Protein AF-A0A967W1A1-F1 (afdb_monomer_lite)

Secondary structure (DSSP, 8-state):
--HHHHHHHHHHHHTT-----------SS--PPPPPS--SSPPPTTGGGGG--HHHHHHHHHHHHH-HHHHHHHHHHHHHHHHHHHHHHTTS--------

pLDDT: mean 87.39, std 10.21, range [56.28, 98.69]

Foldseek 3Di:
DPVVVVVVVVVVVVVVPDDDDDDPPPPPDDDDDDDDPDDPDDQDPPNVCVVVDPVSVVVVVCCVPDPPVVVVVVVVVVVVVVVVVVVVCVVDDDDDDDDD

Sequence (100 aa):
MDFNYLVSGILVLLLLGCTPHKETVESPVQESAPFSRSGTTEMPSRWWTSFDNEQLNTLVDTALSSNFDIQTAWQRLQASEAVVDRETGGLFPSLDASAE

Structure (mmCIF, N/CA/C/O backbone):
data_AF-A0A967W1A1-F1
#
_entry.id   AF-A0A967W1A1-F1
#
loop_
_atom_site.group_PDB
_atom_site.id
_atom_site.type_symbol
_atom_site.label_atom_id
_atom_site.label_alt_id
_atom_site.label_comp_id
_atom_site.label_asym_id
_atom_site.label_entity_id
_atom_site.label_seq_id
_atom_site.pdbx_PDB_ins_code
_atom_site.Cartn_x
_atom_site.Cartn_y
_atom_site.Cartn_z
_atom_site.occupancy
_atom_site.B_iso_or_equiv
_atom_site.auth_seq_id
_atom_site.auth_comp_id
_atom_site.auth_asym_id
_atom_site.auth_atom_id
_atom_site.pdbx_PDB_model_num
ATOM 1 N N . MET A 1 1 ? 49.803 -13.636 56.919 1.00 56.28 1 MET A N 1
ATOM 2 C CA . MET A 1 1 ? 49.150 -12.308 56.836 1.00 56.28 1 MET A CA 1
ATOM 3 C C . MET A 1 1 ? 47.729 -12.491 56.292 1.00 56.28 1 MET A C 1
ATOM 5 O O . MET A 1 1 ? 47.290 -11.700 55.479 1.00 56.28 1 MET A O 1
ATOM 9 N N . ASP A 1 2 ? 46.984 -13.510 56.746 1.00 67.00 2 ASP A N 1
ATOM 10 C CA . ASP A 1 2 ? 45.977 -14.162 55.877 1.00 67.00 2 ASP A CA 1
ATOM 11 C C . ASP A 1 2 ? 44.529 -14.021 56.378 1.00 67.00 2 ASP A C 1
ATOM 13 O O . ASP A 1 2 ? 43.583 -14.146 55.605 1.00 67.00 2 ASP A O 1
ATOM 17 N N . PHE A 1 3 ? 44.342 -13.676 57.658 1.00 73.56 3 PHE A N 1
ATOM 18 C CA . PHE A 1 3 ? 43.013 -13.480 58.250 1.00 73.56 3 PHE A CA 1
ATOM 19 C C . PHE A 1 3 ? 42.330 -12.208 57.726 1.00 73.56 3 PHE A C 1
ATOM 21 O O . PHE A 1 3 ? 41.139 -12.211 57.432 1.00 73.56 3 PHE A O 1
ATOM 28 N N . ASN A 1 4 ? 43.098 -11.131 57.531 1.00 69.94 4 ASN A N 1
ATOM 29 C CA . ASN A 1 4 ? 42.553 -9.852 57.073 1.00 69.94 4 ASN A CA 1
ATOM 30 C C . ASN A 1 4 ? 42.115 -9.896 55.596 1.00 69.94 4 ASN A C 1
ATOM 32 O O . ASN A 1 4 ? 41.106 -9.290 55.238 1.00 69.94 4 ASN A O 1
ATOM 36 N N . TYR A 1 5 ? 42.822 -10.656 54.749 1.00 75.94 5 TYR A N 1
ATOM 37 C CA . TYR A 1 5 ? 42.423 -10.869 53.351 1.00 75.94 5 TYR A CA 1
ATOM 38 C C . TYR A 1 5 ? 41.201 -11.786 53.234 1.00 75.94 5 TYR A C 1
ATOM 40 O O . TYR A 1 5 ? 40.341 -11.532 52.393 1.00 75.94 5 TYR A O 1
ATOM 48 N N . LEU A 1 6 ? 41.072 -12.791 54.110 1.00 77.44 6 LEU A N 1
ATOM 49 C CA . LEU A 1 6 ? 39.870 -13.628 54.191 1.00 77.44 6 LEU A CA 1
ATOM 50 C C . LEU A 1 6 ? 38.629 -12.813 54.576 1.00 77.44 6 LEU A C 1
ATOM 52 O O . LEU A 1 6 ? 37.598 -12.922 53.916 1.00 77.44 6 LEU A O 1
ATOM 56 N N . VAL A 1 7 ? 38.738 -11.949 55.590 1.00 81.56 7 VAL A N 1
ATOM 57 C CA . VAL A 1 7 ? 37.636 -11.066 56.010 1.00 81.56 7 VAL A CA 1
ATOM 58 C C . VAL A 1 7 ? 37.262 -10.086 54.895 1.00 81.56 7 VAL A C 1
ATOM 60 O O . VAL A 1 7 ? 36.079 -9.898 54.609 1.00 81.56 7 VAL A O 1
ATOM 63 N N . SER A 1 8 ? 38.255 -9.513 54.209 1.00 80.44 8 SER A N 1
ATOM 64 C CA . SER A 1 8 ? 38.004 -8.607 53.085 1.00 80.44 8 SER A CA 1
ATOM 65 C C . SER A 1 8 ? 37.346 -9.311 51.892 1.00 80.44 8 SER A C 1
ATOM 67 O O . SER A 1 8 ? 36.490 -8.713 51.245 1.00 80.44 8 SER A O 1
ATOM 69 N N . GLY A 1 9 ? 37.701 -10.569 51.605 1.00 83.69 9 GLY A N 1
ATOM 70 C CA . GLY A 1 9 ? 37.090 -11.356 50.528 1.00 83.69 9 GLY A CA 1
ATOM 71 C C . GLY A 1 9 ? 35.622 -11.703 50.793 1.00 83.69 9 GLY A C 1
ATOM 72 O O . GLY A 1 9 ? 34.790 -11.594 49.894 1.00 83.69 9 GLY A O 1
ATOM 73 N N . ILE A 1 10 ? 35.282 -12.047 52.039 1.00 83.56 10 ILE A N 1
ATOM 74 C CA . ILE A 1 10 ? 33.899 -12.349 52.447 1.00 83.56 10 ILE A CA 1
ATOM 75 C C . ILE A 1 10 ? 33.012 -11.102 52.335 1.00 83.56 10 ILE A C 1
ATOM 77 O O . ILE A 1 10 ? 31.888 -11.186 51.842 1.00 83.56 10 ILE A O 1
ATOM 81 N N . LEU A 1 11 ? 33.527 -9.934 52.732 1.00 82.38 11 LEU A N 1
ATOM 82 C CA . LEU A 1 11 ? 32.788 -8.674 52.648 1.00 82.38 11 LEU A CA 1
ATOM 83 C C . LEU A 1 11 ? 32.447 -8.295 51.197 1.00 82.38 11 LEU A C 1
ATOM 85 O O . LEU A 1 11 ? 31.337 -7.845 50.926 1.00 82.38 11 LEU A O 1
ATOM 89 N N . VAL A 1 12 ? 33.370 -8.520 50.256 1.00 83.44 12 VAL A N 1
ATOM 90 C CA . VAL A 1 12 ? 33.135 -8.261 48.824 1.00 83.44 12 VAL A CA 1
ATOM 91 C C . VAL A 1 12 ? 32.082 -9.213 48.248 1.00 83.44 12 VAL A C 1
ATOM 93 O O . VAL A 1 12 ? 31.236 -8.776 47.470 1.00 83.44 12 VAL A O 1
ATOM 96 N N . LEU A 1 13 ? 32.072 -10.486 48.664 1.00 80.50 13 LEU A N 1
ATOM 97 C CA . LEU A 1 13 ? 31.064 -11.456 48.219 1.00 80.50 13 LEU A CA 1
ATOM 98 C C . LEU A 1 13 ? 29.643 -11.071 48.652 1.00 80.50 13 LEU A C 1
ATOM 100 O O . LEU A 1 13 ? 28.696 -11.245 47.889 1.00 80.50 13 LEU A O 1
ATOM 104 N N . LEU A 1 14 ? 29.496 -10.533 49.865 1.00 79.50 14 LEU A N 1
ATOM 105 C CA . LEU A 1 14 ? 28.195 -10.148 50.417 1.00 79.50 14 LEU A CA 1
ATOM 106 C C . LEU A 1 14 ? 27.584 -8.928 49.711 1.00 79.50 14 LEU A C 1
ATOM 108 O O . LEU A 1 14 ? 26.363 -8.794 49.671 1.00 79.50 14 LEU A O 1
ATOM 112 N N . LEU A 1 15 ? 28.407 -8.060 49.120 1.00 79.06 15 LEU A N 1
ATOM 113 C CA . LEU A 1 15 ? 27.949 -6.830 48.465 1.00 79.06 15 LEU A CA 1
ATOM 114 C C . LEU A 1 15 ? 27.482 -7.031 47.010 1.00 79.06 15 LEU A C 1
ATOM 116 O O . LEU A 1 15 ? 26.918 -6.110 46.426 1.00 79.06 15 LEU A O 1
ATOM 120 N N . LEU A 1 16 ? 27.656 -8.223 46.425 1.00 77.38 16 LEU A N 1
ATOM 121 C CA . LEU A 1 16 ? 27.234 -8.542 45.048 1.00 77.38 16 LEU A CA 1
ATOM 122 C C . LEU A 1 16 ? 25.812 -9.140 44.952 1.00 77.38 16 LEU A C 1
ATOM 124 O O . LEU A 1 16 ? 25.376 -9.534 43.874 1.00 77.38 16 LEU A O 1
ATOM 128 N N . GLY A 1 17 ? 25.077 -9.212 46.067 1.00 70.75 17 GLY A N 1
ATOM 129 C CA . GLY A 1 17 ? 23.820 -9.961 46.189 1.00 70.75 17 GLY A CA 1
ATOM 130 C C . GLY A 1 17 ? 22.511 -9.192 45.961 1.00 70.75 17 GLY A C 1
ATOM 131 O O . GLY A 1 17 ? 21.471 -9.658 46.420 1.00 70.75 17 GLY A O 1
ATOM 132 N N . CYS A 1 18 ? 22.503 -8.032 45.298 1.00 76.00 18 CYS A N 1
ATOM 133 C CA . CYS A 1 18 ? 21.245 -7.320 45.032 1.00 76.00 18 CYS A CA 1
ATOM 134 C C . CYS A 1 18 ? 20.523 -7.904 43.807 1.00 76.00 18 CYS A C 1
ATOM 136 O O . CYS A 1 18 ? 20.823 -7.540 42.672 1.00 76.00 18 CYS A O 1
ATOM 138 N N . THR A 1 19 ? 19.537 -8.781 44.033 1.00 80.62 19 THR A N 1
ATOM 139 C CA . THR A 1 19 ? 18.543 -9.157 43.015 1.00 80.62 19 THR A CA 1
ATOM 140 C C . THR A 1 19 ? 17.181 -8.561 43.387 1.00 80.62 19 THR A C 1
ATOM 142 O O . THR A 1 19 ? 16.775 -8.664 44.547 1.00 80.62 19 THR A O 1
ATOM 145 N N . PRO A 1 20 ? 16.464 -7.907 42.459 1.00 77.00 20 PRO A N 1
ATOM 146 C CA . PRO A 1 20 ? 15.136 -7.386 42.746 1.00 77.00 20 PRO A CA 1
ATOM 147 C C . PRO A 1 20 ? 14.164 -8.543 43.001 1.00 77.00 20 PRO A C 1
ATOM 149 O O . PRO A 1 20 ? 14.034 -9.456 42.183 1.00 77.00 20 PRO A O 1
ATOM 152 N N . HIS A 1 21 ? 13.468 -8.492 44.137 1.00 75.19 21 HIS A N 1
ATOM 153 C CA . HIS A 1 21 ? 12.388 -9.418 44.456 1.00 75.19 21 HIS A CA 1
ATOM 154 C C . HIS A 1 21 ? 11.214 -9.136 43.512 1.00 75.19 21 HIS A C 1
ATOM 156 O O . HIS A 1 21 ? 10.528 -8.124 43.643 1.00 75.19 21 HIS A O 1
ATOM 162 N N . LYS A 1 22 ? 11.025 -9.994 42.507 1.00 71.19 22 LYS A N 1
ATOM 163 C CA . LYS A 1 22 ? 9.840 -9.939 41.654 1.00 71.19 22 LYS A CA 1
ATOM 164 C C . LYS A 1 22 ? 8.699 -10.608 42.406 1.00 71.19 22 LYS A C 1
ATOM 166 O O . LYS A 1 22 ? 8.653 -11.833 42.463 1.00 71.19 22 LYS A O 1
ATOM 171 N N . GLU A 1 23 ? 7.796 -9.812 42.969 1.00 74.62 23 GLU A N 1
ATOM 172 C CA . GLU A 1 23 ? 6.499 -10.347 43.366 1.00 74.62 23 GLU A CA 1
ATOM 173 C C . GLU A 1 23 ? 5.775 -10.822 42.107 1.00 74.62 23 GLU A C 1
ATOM 175 O O . GLU A 1 23 ? 5.451 -10.044 41.206 1.00 74.62 23 GLU A O 1
ATOM 180 N N . THR A 1 24 ? 5.578 -12.132 42.016 1.00 63.88 24 THR A N 1
ATOM 181 C CA . THR A 1 24 ? 4.700 -12.743 41.026 1.00 63.88 24 THR A CA 1
ATOM 182 C C . THR A 1 24 ? 3.273 -12.375 41.401 1.00 63.88 24 THR A C 1
ATOM 184 O O . THR A 1 24 ? 2.635 -13.053 42.201 1.00 63.88 24 THR A O 1
ATOM 187 N N . VAL A 1 25 ? 2.788 -11.262 40.851 1.00 75.00 25 VAL A N 1
ATOM 188 C CA . VAL A 1 25 ? 1.361 -10.946 40.855 1.00 75.00 25 VAL A CA 1
ATOM 189 C C . VAL A 1 25 ? 0.682 -12.043 40.048 1.00 75.00 25 VAL A C 1
ATOM 191 O O . VAL A 1 25 ? 0.897 -12.161 38.841 1.00 75.00 25 VAL A O 1
ATOM 194 N N . GLU A 1 26 ? -0.082 -12.884 40.734 1.00 71.62 26 GLU A N 1
ATOM 195 C CA . GLU A 1 26 ? -0.885 -13.922 40.106 1.00 71.62 26 GLU A CA 1
ATOM 196 C C . GLU A 1 26 ? -1.913 -13.219 39.212 1.00 71.62 26 GLU A C 1
ATOM 198 O O . GLU A 1 26 ? -2.807 -12.516 39.689 1.00 71.62 26 GLU A O 1
ATOM 203 N N . SER A 1 27 ? -1.699 -13.298 37.895 1.00 70.38 27 SER A N 1
ATOM 204 C CA . SER A 1 27 ? -2.578 -12.659 36.922 1.00 70.38 27 SER A CA 1
ATOM 205 C C . SER A 1 27 ? -3.981 -13.243 37.098 1.00 70.38 27 SER A C 1
ATOM 207 O O . SER A 1 27 ? -4.145 -14.457 36.973 1.00 70.38 27 SER A O 1
ATOM 209 N N . PRO A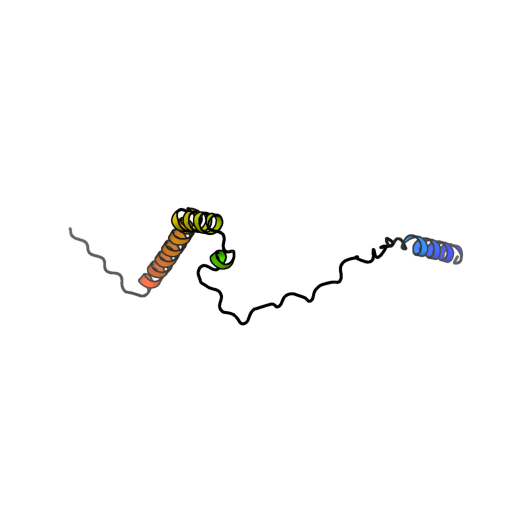 1 28 ? -5.013 -12.418 37.345 1.00 75.81 28 PRO A N 1
ATOM 210 C CA . PRO A 1 28 ? -6.382 -12.907 37.501 1.00 75.81 28 PRO A CA 1
ATOM 211 C C . PRO A 1 28 ? -6.958 -13.467 36.190 1.00 75.81 28 PRO A C 1
ATOM 213 O O . PRO A 1 28 ? -8.071 -13.990 36.173 1.00 75.81 28 PRO A O 1
ATOM 216 N N . VAL A 1 29 ? -6.225 -13.338 35.080 1.00 75.38 29 VAL A N 1
ATOM 217 C CA . VAL A 1 29 ? -6.627 -13.801 33.756 1.00 75.38 29 VAL A CA 1
ATOM 218 C C . VAL A 1 29 ? -5.932 -15.127 33.462 1.00 75.38 29 VAL A C 1
ATOM 220 O O . VAL A 1 29 ? -4.706 -15.176 33.362 1.00 75.38 29 VAL A O 1
ATOM 223 N N . GLN A 1 30 ? -6.725 -16.189 33.294 1.00 74.56 30 GLN A N 1
ATOM 224 C CA . GLN A 1 30 ? -6.255 -17.446 32.712 1.00 74.56 30 GLN A CA 1
ATOM 225 C C . GLN A 1 30 ? -5.702 -17.165 31.314 1.00 74.56 30 GLN A C 1
ATOM 227 O O . GLN A 1 30 ? -6.418 -16.637 30.461 1.00 74.56 30 GLN A O 1
ATOM 232 N N . GLU A 1 31 ? -4.434 -17.506 31.084 1.00 73.94 31 GLU A N 1
ATOM 233 C CA . GLU A 1 31 ? -3.829 -17.398 29.760 1.00 73.94 31 GLU A CA 1
ATOM 234 C C . GLU A 1 31 ? -4.635 -18.242 28.767 1.00 73.94 31 GLU A C 1
ATOM 236 O O . GLU A 1 31 ? -4.746 -19.463 28.892 1.00 73.94 31 GLU A O 1
ATOM 241 N N . SER A 1 32 ? -5.246 -17.574 27.789 1.00 75.12 32 SER A N 1
ATOM 242 C CA . SER A 1 32 ? -5.902 -18.249 26.677 1.00 75.12 32 SER A CA 1
ATOM 243 C C . SER A 1 32 ? -4.883 -19.063 25.884 1.00 75.12 32 SER A C 1
ATOM 245 O O . SER A 1 32 ? -3.713 -18.685 25.793 1.00 75.12 32 SER A O 1
ATOM 247 N N . ALA A 1 33 ? -5.343 -20.146 25.253 1.00 81.38 33 ALA A N 1
ATOM 248 C CA . ALA A 1 33 ? -4.521 -20.912 24.325 1.00 81.38 33 ALA A CA 1
ATOM 249 C C . ALA A 1 33 ? -3.815 -19.983 23.311 1.00 81.38 33 ALA A C 1
ATOM 251 O O . ALA A 1 33 ? -4.420 -19.007 22.849 1.00 81.38 33 ALA A O 1
ATOM 252 N N . PRO A 1 34 ? -2.550 -20.268 22.957 1.00 82.62 34 PRO A N 1
ATOM 253 C CA . PRO A 1 34 ? -1.816 -19.461 21.997 1.00 82.62 34 PRO A CA 1
ATOM 254 C C . PRO A 1 34 ? -2.524 -19.475 20.641 1.00 82.62 34 PRO A C 1
ATOM 256 O O . PRO A 1 34 ? -3.044 -20.504 20.202 1.00 82.62 34 PRO A O 1
ATOM 259 N N . PHE A 1 35 ? -2.510 -18.333 19.955 1.00 85.06 35 PHE A N 1
ATOM 260 C CA . PHE A 1 35 ? -3.005 -18.253 18.585 1.00 85.06 35 PHE A CA 1
ATOM 261 C C . PHE A 1 35 ? -2.211 -19.193 17.666 1.00 85.06 35 PHE A C 1
ATOM 263 O O . PHE A 1 35 ? -0.990 -19.331 17.793 1.00 85.06 35 PHE A O 1
ATOM 270 N N . SER A 1 36 ? -2.896 -19.834 16.717 1.00 86.38 36 SER A N 1
ATOM 271 C CA . SER A 1 36 ? -2.235 -20.633 15.687 1.00 86.38 36 SER A CA 1
ATOM 272 C C . SER A 1 36 ? -1.470 -19.731 14.711 1.00 86.38 36 SER A C 1
ATOM 274 O O . SER A 1 36 ? -1.874 -18.606 14.427 1.00 86.38 36 SER A O 1
ATOM 276 N N . ARG A 1 37 ? -0.357 -20.233 14.155 1.00 85.25 37 ARG A N 1
ATOM 277 C CA . ARG A 1 37 ? 0.439 -19.493 13.153 1.00 85.25 37 ARG A CA 1
ATOM 278 C C . ARG A 1 37 ? -0.324 -19.273 11.839 1.00 85.25 37 ARG A C 1
ATOM 280 O O . ARG A 1 37 ? -0.037 -18.317 11.125 1.00 85.25 37 ARG A O 1
ATOM 287 N N . SER A 1 38 ? -1.263 -20.155 11.509 1.00 85.44 38 SER A N 1
ATOM 288 C CA . SER A 1 38 ? -2.078 -20.080 10.296 1.00 85.44 38 SER A CA 1
ATOM 289 C C . SER A 1 38 ? -3.473 -20.665 10.529 1.00 85.44 38 SER A C 1
ATOM 291 O O . SER A 1 38 ? -3.678 -21.456 11.456 1.00 85.44 38 SER A O 1
ATOM 293 N N . GLY A 1 39 ? -4.422 -20.270 9.679 1.00 84.25 39 GLY A N 1
ATOM 294 C CA . GLY A 1 39 ? -5.755 -20.867 9.581 1.00 84.25 39 GLY A CA 1
ATOM 295 C C . GLY A 1 39 ? -5.862 -21.823 8.391 1.00 84.25 39 GLY A C 1
ATOM 296 O O . GLY A 1 39 ? -5.031 -21.793 7.487 1.00 84.25 39 GLY A O 1
ATOM 297 N N . THR A 1 40 ? -6.884 -22.676 8.397 1.00 86.38 40 THR A N 1
ATOM 298 C CA . THR A 1 40 ? -7.222 -23.582 7.280 1.00 86.38 40 THR A CA 1
ATOM 299 C C . THR A 1 40 ? -8.213 -22.969 6.291 1.00 86.38 40 THR A C 1
ATOM 301 O O . THR A 1 40 ? -8.472 -23.550 5.244 1.00 86.38 40 THR A O 1
ATOM 304 N N . THR A 1 41 ? -8.808 -21.830 6.644 1.00 84.06 41 THR A N 1
ATOM 305 C CA . THR A 1 41 ? -9.821 -21.144 5.839 1.00 84.06 41 THR A CA 1
ATOM 306 C C . THR A 1 41 ? -9.153 -20.186 4.863 1.00 84.06 41 THR A C 1
ATOM 308 O O . THR A 1 41 ? -8.268 -19.424 5.255 1.00 84.06 41 THR A O 1
ATOM 311 N N . GLU A 1 42 ? -9.603 -20.190 3.609 1.00 85.38 42 GLU A N 1
ATOM 312 C CA . GLU A 1 42 ? -9.167 -19.193 2.637 1.00 85.38 42 GLU A CA 1
ATOM 313 C C . GLU A 1 42 ? -9.696 -17.807 3.008 1.00 85.38 42 GLU A C 1
ATOM 315 O O . GLU A 1 42 ? -10.890 -17.609 3.244 1.00 85.38 42 GLU A O 1
ATOM 320 N N . MET A 1 43 ? -8.781 -16.841 3.069 1.00 84.62 43 MET A N 1
ATOM 321 C CA . MET A 1 43 ? -9.122 -15.457 3.357 1.00 84.62 43 MET A CA 1
ATOM 322 C C . MET A 1 43 ? -9.665 -14.799 2.081 1.00 84.62 43 MET A C 1
ATOM 324 O O . MET A 1 43 ? -8.998 -14.866 1.044 1.00 84.62 43 MET A O 1
ATOM 328 N N . PRO A 1 44 ? -10.826 -14.125 2.125 1.00 89.00 44 PRO A N 1
ATOM 329 C CA . PRO A 1 44 ? -11.304 -13.383 0.970 1.00 89.00 44 PRO A CA 1
ATOM 330 C C . PRO A 1 44 ? -10.327 -12.256 0.614 1.00 89.00 44 PRO A C 1
ATOM 332 O O . PRO A 1 44 ? -9.685 -11.670 1.485 1.00 89.00 44 PRO A O 1
ATOM 335 N N . SER A 1 45 ? -10.243 -11.917 -0.676 1.00 92.06 45 SER A N 1
ATOM 336 C CA . SER A 1 45 ? -9.363 -10.846 -1.171 1.00 92.06 45 SER A CA 1
ATOM 337 C C . SER A 1 45 ? -9.620 -9.512 -0.464 1.00 92.06 45 SER A C 1
ATOM 339 O O . SER A 1 45 ? -8.687 -8.808 -0.083 1.00 92.06 45 SER A O 1
ATOM 341 N N . ARG A 1 46 ? -10.897 -9.200 -0.222 1.00 94.75 46 ARG A N 1
ATOM 342 C CA . ARG A 1 46 ? -11.353 -8.069 0.590 1.00 94.75 46 ARG A CA 1
ATOM 343 C C . ARG A 1 46 ? -11.618 -8.500 2.028 1.00 94.75 46 ARG A C 1
ATOM 345 O O . ARG A 1 46 ? -12.729 -8.369 2.523 1.00 94.75 46 ARG A O 1
ATOM 352 N N . TRP A 1 47 ? -10.605 -9.036 2.698 1.00 94.06 47 TRP A N 1
ATOM 353 C CA . TRP A 1 47 ? -10.719 -9.588 4.054 1.00 94.06 47 TRP A CA 1
ATOM 354 C C . TRP A 1 47 ? -11.400 -8.650 5.059 1.00 94.06 47 TRP A C 1
ATOM 356 O O . TRP A 1 47 ? -12.112 -9.114 5.940 1.00 94.06 47 TRP A O 1
ATOM 366 N N . TRP A 1 48 ? -11.253 -7.332 4.905 1.00 95.69 48 TRP A N 1
ATOM 367 C CA . TRP A 1 48 ? -11.860 -6.341 5.796 1.00 95.69 48 TRP A CA 1
ATOM 368 C C . TRP A 1 48 ? -13.396 -6.325 5.761 1.00 95.69 48 TRP A C 1
ATOM 370 O O . TRP A 1 48 ? -14.010 -5.794 6.683 1.00 95.69 48 TRP A O 1
ATOM 380 N N . THR A 1 49 ? -14.044 -6.927 4.756 1.00 95.75 49 THR A N 1
ATOM 381 C CA . THR A 1 49 ? -15.511 -7.017 4.731 1.00 95.75 49 THR A CA 1
ATOM 382 C C . THR A 1 49 ? -16.050 -7.967 5.794 1.00 95.75 49 THR A C 1
ATOM 384 O O . THR A 1 49 ? -17.207 -7.835 6.167 1.00 95.75 49 THR A O 1
ATOM 387 N N . SER A 1 50 ? -15.233 -8.886 6.327 1.00 93.81 50 SER A N 1
ATOM 388 C CA . SER A 1 50 ? -15.657 -9.816 7.384 1.00 93.81 50 SER A CA 1
ATOM 389 C C . SER A 1 50 ? -15.951 -9.136 8.725 1.00 93.81 50 SER A C 1
ATOM 391 O O . SER A 1 50 ? -16.398 -9.795 9.655 1.00 93.81 50 SER A O 1
ATOM 393 N N . PHE A 1 51 ? -15.644 -7.842 8.856 1.00 95.06 51 PHE A N 1
ATOM 394 C CA . PHE A 1 51 ? -16.009 -7.037 10.021 1.00 95.06 51 PHE A CA 1
ATOM 395 C C . PHE A 1 51 ? -17.448 -6.509 9.956 1.00 95.06 51 PHE A C 1
ATOM 397 O O . PHE A 1 51 ? -17.874 -5.854 10.905 1.00 95.06 51 PHE A O 1
ATOM 404 N N . ASP A 1 52 ? -18.161 -6.735 8.844 1.00 95.81 52 ASP A N 1
ATOM 405 C CA . ASP A 1 52 ? -19.542 -6.287 8.620 1.00 95.81 52 ASP A CA 1
ATOM 406 C C . ASP A 1 52 ? -19.750 -4.791 8.929 1.00 95.81 52 ASP A C 1
ATOM 408 O O . ASP A 1 52 ? -20.756 -4.366 9.495 1.00 95.81 52 ASP A O 1
ATOM 412 N N . ASN A 1 53 ? -18.765 -3.967 8.553 1.00 98.19 53 ASN A N 1
ATOM 413 C CA . ASN A 1 53 ? -18.762 -2.527 8.795 1.00 98.19 53 ASN A CA 1
ATOM 414 C C . ASN A 1 53 ? -18.693 -1.748 7.471 1.00 98.19 53 ASN A C 1
ATOM 416 O O . ASN A 1 53 ? -17.649 -1.670 6.820 1.00 98.19 53 ASN A O 1
ATOM 420 N N . GLU A 1 54 ? -19.807 -1.125 7.084 1.00 97.50 54 GLU A N 1
ATOM 421 C CA . GLU A 1 54 ? -19.916 -0.358 5.835 1.00 97.50 54 GLU A CA 1
ATOM 422 C C . GLU A 1 54 ? -19.009 0.882 5.798 1.00 97.50 54 GLU A C 1
ATOM 424 O O . GLU A 1 54 ? -18.445 1.222 4.752 1.00 97.50 54 GLU A O 1
ATOM 429 N N . GLN A 1 55 ? -18.817 1.542 6.944 1.00 98.12 55 GLN A N 1
ATOM 430 C CA . GLN A 1 55 ? -17.924 2.694 7.042 1.00 98.12 55 GLN A CA 1
ATOM 431 C C . GLN A 1 55 ? -16.472 2.271 6.806 1.00 98.12 55 GLN A C 1
ATOM 433 O O . GLN A 1 55 ? -15.755 2.927 6.050 1.00 98.12 55 GLN A O 1
ATOM 438 N N . LEU A 1 56 ? -16.051 1.149 7.400 1.00 97.81 56 LEU A N 1
ATOM 439 C CA . LEU A 1 56 ? -14.728 0.571 7.169 1.00 97.81 56 LEU A CA 1
ATOM 440 C C . LEU A 1 56 ? -14.530 0.239 5.690 1.00 97.81 56 LEU A C 1
ATOM 442 O O . LEU A 1 56 ? -13.510 0.614 5.117 1.00 97.81 56 LEU A O 1
ATOM 446 N N . ASN A 1 57 ? -15.513 -0.406 5.060 1.00 97.50 57 ASN A N 1
ATOM 447 C CA . ASN A 1 57 ? -15.445 -0.749 3.641 1.00 97.50 57 ASN A CA 1
ATOM 448 C C . ASN A 1 57 ? -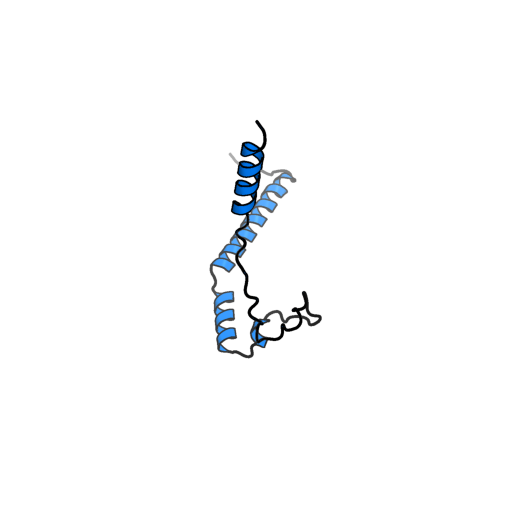15.196 0.496 2.777 1.00 97.50 57 ASN A C 1
ATOM 450 O O . ASN A 1 57 ? -14.275 0.503 1.963 1.00 97.50 57 ASN A O 1
ATOM 454 N N . THR A 1 58 ? -15.943 1.572 3.032 1.00 97.00 58 THR A N 1
ATOM 455 C CA . THR A 1 58 ? -15.810 2.845 2.307 1.00 97.00 58 THR A CA 1
ATOM 456 C C . THR A 1 58 ? -14.430 3.480 2.498 1.00 97.00 58 THR A C 1
ATOM 458 O O . THR A 1 58 ? -13.829 3.977 1.542 1.00 97.00 58 THR A O 1
ATOM 461 N N . LEU A 1 59 ? -13.903 3.456 3.725 1.00 96.94 59 LEU A N 1
ATOM 462 C CA . LEU A 1 59 ? -12.576 3.993 4.031 1.00 96.94 59 LEU A CA 1
ATOM 463 C C . LEU A 1 59 ? -11.476 3.215 3.310 1.00 96.94 59 LEU A C 1
ATOM 465 O O . LEU A 1 59 ? -10.587 3.825 2.716 1.00 96.94 59 LEU A O 1
ATOM 469 N N . VAL A 1 60 ? -11.552 1.883 3.321 1.00 96.94 60 VAL A N 1
ATOM 470 C CA . VAL A 1 60 ? -10.574 1.038 2.630 1.00 96.94 60 VAL A CA 1
ATOM 471 C C . VAL A 1 60 ? -10.653 1.242 1.118 1.00 96.94 60 VAL A C 1
ATOM 473 O O . VAL A 1 60 ? -9.615 1.385 0.480 1.00 96.94 60 VAL A O 1
ATOM 476 N N . ASP A 1 61 ? -11.848 1.346 0.539 1.00 95.44 61 ASP A N 1
ATOM 477 C CA . ASP A 1 61 ? -12.008 1.605 -0.899 1.00 95.44 61 ASP A CA 1
ATOM 478 C C . ASP A 1 61 ? -11.453 2.964 -1.323 1.00 95.44 61 ASP A C 1
ATOM 480 O O . ASP A 1 61 ? -10.776 3.093 -2.349 1.00 95.44 61 ASP A O 1
ATOM 484 N N . THR A 1 62 ? -11.683 3.986 -0.503 1.00 95.38 62 THR A N 1
ATOM 485 C CA . THR A 1 62 ? -11.128 5.323 -0.734 1.00 95.38 62 THR A CA 1
ATOM 486 C C . THR A 1 62 ? -9.602 5.295 -0.649 1.00 95.38 62 THR A C 1
ATOM 488 O O . THR A 1 62 ? -8.921 5.854 -1.509 1.00 95.38 62 THR A O 1
ATOM 491 N N . ALA A 1 63 ? -9.052 4.591 0.344 1.00 95.00 63 ALA A N 1
ATOM 492 C CA . ALA A 1 63 ? -7.613 4.420 0.479 1.00 95.00 63 ALA A CA 1
ATOM 493 C C . ALA A 1 63 ? -7.027 3.666 -0.724 1.00 95.00 63 ALA A C 1
ATOM 495 O O . ALA A 1 63 ? -6.074 4.135 -1.327 1.00 95.00 63 ALA A O 1
ATOM 496 N N . LEU A 1 64 ? -7.600 2.541 -1.144 1.00 94.69 64 LEU A N 1
ATOM 497 C CA . LEU A 1 64 ? -7.045 1.756 -2.251 1.00 94.69 64 LEU A CA 1
ATOM 498 C C . LEU A 1 64 ? -7.124 2.476 -3.606 1.00 94.69 64 LEU A C 1
ATOM 500 O O . LEU A 1 64 ? -6.239 2.293 -4.436 1.00 94.69 64 LEU A O 1
ATOM 504 N N . SER A 1 65 ? -8.146 3.305 -3.832 1.00 93.00 65 SER A N 1
ATOM 505 C CA . SER A 1 65 ? -8.328 4.019 -5.106 1.00 93.00 65 SER A CA 1
ATOM 506 C C . SER A 1 65 ? -7.477 5.284 -5.243 1.00 93.00 65 SER A C 1
ATOM 508 O O . SER A 1 65 ? -7.081 5.628 -6.353 1.00 93.00 65 SER A O 1
ATOM 510 N N . SER A 1 66 ? -7.201 5.985 -4.139 1.00 91.12 66 SER A N 1
ATOM 511 C CA . SER A 1 66 ? -6.629 7.341 -4.174 1.00 91.12 66 SER A CA 1
ATOM 512 C C . SER A 1 66 ? -5.366 7.508 -3.320 1.00 91.12 66 SER A C 1
ATOM 514 O O . SER A 1 66 ? -4.982 8.629 -2.989 1.00 91.12 66 SER A O 1
ATOM 516 N N . ASN A 1 67 ? -4.690 6.416 -2.951 1.00 96.31 67 ASN A N 1
ATOM 517 C CA . ASN A 1 67 ? -3.474 6.472 -2.136 1.00 96.31 67 ASN A CA 1
ATOM 518 C C . ASN A 1 67 ? -2.218 6.711 -2.9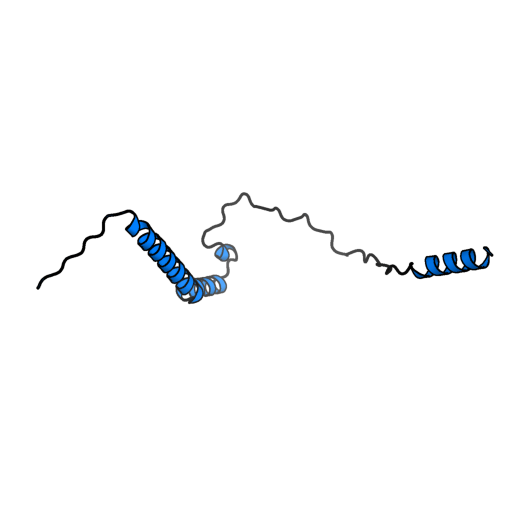94 1.00 96.31 67 ASN A C 1
ATOM 520 O O . ASN A 1 67 ? -1.857 5.912 -3.863 1.00 96.31 67 ASN A O 1
ATOM 524 N N . PHE A 1 68 ? -1.545 7.834 -2.731 1.00 96.12 68 PHE A N 1
ATOM 525 C CA . PHE A 1 68 ? -0.328 8.240 -3.435 1.00 96.12 68 PHE A CA 1
ATOM 526 C C . PHE A 1 68 ? 0.878 7.342 -3.152 1.00 96.12 68 PHE A C 1
ATOM 528 O O . PHE A 1 68 ? 1.735 7.206 -4.024 1.00 96.12 68 PHE A O 1
ATOM 535 N N . ASP A 1 69 ? 0.949 6.692 -1.992 1.00 97.44 69 ASP A N 1
ATOM 536 C CA . ASP A 1 69 ? 2.019 5.743 -1.681 1.00 97.44 69 ASP A CA 1
ATOM 537 C C . ASP A 1 69 ? 1.899 4.487 -2.550 1.00 97.44 69 ASP A C 1
ATOM 539 O O . ASP A 1 69 ? 2.900 4.040 -3.107 1.00 97.44 69 ASP A O 1
ATOM 543 N N . ILE A 1 70 ? 0.681 3.962 -2.747 1.00 96.12 70 ILE A N 1
ATOM 544 C CA . ILE A 1 70 ? 0.426 2.828 -3.658 1.00 96.12 70 ILE A CA 1
ATOM 545 C C . ILE A 1 70 ? 0.778 3.216 -5.097 1.00 96.12 70 ILE A C 1
ATOM 547 O O . ILE A 1 70 ? 1.486 2.480 -5.783 1.00 96.12 70 ILE A O 1
ATOM 551 N N . GLN A 1 71 ? 0.344 4.394 -5.550 1.00 96.56 71 GLN A N 1
ATOM 552 C CA . GLN A 1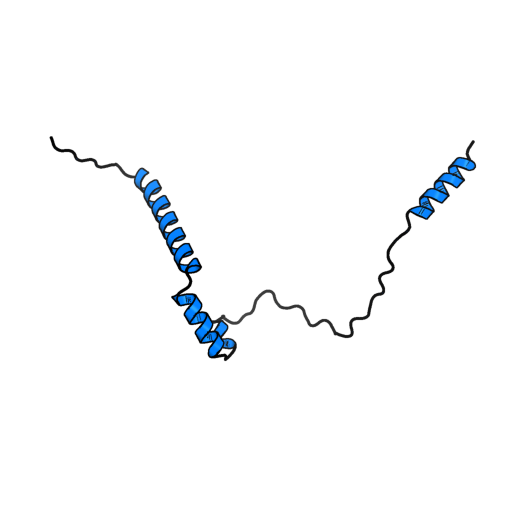 71 ? 0.684 4.894 -6.887 1.00 96.56 71 GLN A CA 1
ATOM 553 C C . GLN A 1 71 ? 2.198 5.068 -7.061 1.00 96.56 71 GLN A C 1
ATOM 555 O O . GLN A 1 71 ? 2.763 4.680 -8.081 1.00 96.56 71 GLN A O 1
ATOM 560 N N . THR A 1 72 ? 2.880 5.598 -6.047 1.00 98.19 72 THR A N 1
ATOM 561 C CA . THR A 1 72 ? 4.339 5.746 -6.049 1.00 98.19 72 THR A CA 1
ATOM 562 C C . THR A 1 72 ? 5.031 4.387 -6.085 1.00 98.19 72 THR A C 1
ATOM 564 O O . THR A 1 72 ? 5.999 4.213 -6.823 1.00 98.19 72 THR A O 1
ATOM 567 N N . ALA A 1 73 ? 4.542 3.405 -5.326 1.00 98.00 73 ALA A N 1
ATOM 568 C CA . ALA A 1 73 ? 5.057 2.041 -5.358 1.00 98.00 73 ALA A CA 1
ATOM 569 C C . ALA A 1 73 ? 4.910 1.415 -6.754 1.00 98.00 73 ALA A C 1
ATOM 571 O O . ALA A 1 73 ? 5.859 0.802 -7.239 1.00 98.00 73 ALA A O 1
ATOM 572 N N . TRP A 1 74 ? 3.783 1.647 -7.434 1.00 97.56 74 TRP A N 1
ATOM 573 C CA . TRP A 1 74 ? 3.585 1.216 -8.820 1.00 97.56 74 TRP A CA 1
ATOM 574 C C . TRP A 1 74 ? 4.598 1.853 -9.778 1.00 97.56 74 TRP A C 1
ATOM 576 O O . TRP A 1 74 ? 5.233 1.158 -10.564 1.00 97.56 74 TRP A O 1
ATOM 586 N N . GLN A 1 75 ? 4.837 3.162 -9.666 1.00 98.31 75 GLN A N 1
ATOM 587 C CA . GLN A 1 75 ? 5.852 3.833 -10.490 1.00 98.31 75 GLN A CA 1
ATOM 588 C C . GLN A 1 75 ? 7.269 3.309 -10.219 1.00 98.31 75 GLN A C 1
ATOM 590 O O . GLN A 1 75 ? 8.072 3.189 -11.141 1.00 98.31 75 GLN A O 1
ATOM 595 N N . ARG A 1 76 ? 7.585 2.946 -8.971 1.00 98.44 76 ARG A N 1
ATOM 596 C CA . ARG A 1 76 ? 8.869 2.312 -8.624 1.00 98.44 76 ARG A CA 1
ATOM 597 C C . ARG A 1 76 ? 9.013 0.921 -9.240 1.00 98.44 76 ARG A C 1
ATOM 599 O O . ARG A 1 76 ? 10.117 0.569 -9.653 1.00 98.44 76 ARG A O 1
ATOM 606 N N . LEU A 1 77 ? 7.924 0.155 -9.320 1.00 98.56 77 LEU A N 1
ATOM 607 C CA . LEU A 1 77 ? 7.908 -1.124 -10.028 1.00 98.56 77 LEU A CA 1
ATOM 608 C C . LEU A 1 77 ? 8.200 -0.912 -11.519 1.00 98.56 77 LEU A C 1
ATOM 610 O O . LEU A 1 77 ? 9.175 -1.470 -12.012 1.00 98.56 77 LEU A O 1
ATOM 614 N N . GLN A 1 78 ? 7.465 -0.018 -12.189 1.00 98.69 78 GLN A N 1
ATOM 615 C CA . GLN A 1 78 ? 7.694 0.303 -13.606 1.00 98.69 78 GLN A CA 1
ATOM 616 C C . GLN A 1 78 ? 9.124 0.792 -13.880 1.00 98.69 78 GLN A C 1
ATOM 618 O O . GLN A 1 78 ? 9.739 0.410 -14.871 1.00 98.69 78 GLN A O 1
ATOM 623 N N . ALA A 1 79 ? 9.682 1.627 -12.998 1.00 98.62 79 ALA A N 1
ATOM 624 C CA . ALA A 1 79 ? 11.064 2.081 -13.123 1.00 98.62 79 ALA A CA 1
ATOM 625 C C . ALA A 1 79 ? 12.064 0.918 -13.007 1.00 98.62 79 ALA A C 1
ATOM 627 O O . ALA A 1 79 ? 13.070 0.902 -13.711 1.00 98.62 79 ALA A O 1
ATOM 628 N N . SER A 1 80 ? 11.782 -0.060 -12.144 1.00 98.50 80 SER A N 1
ATOM 629 C CA . SER A 1 80 ? 12.617 -1.256 -11.991 1.00 98.50 80 SER A CA 1
ATOM 630 C C . SER A 1 80 ? 12.539 -2.157 -13.225 1.00 98.50 80 SER A C 1
ATOM 632 O O . SER A 1 80 ? 13.569 -2.646 -13.680 1.00 98.50 80 SER A O 1
ATOM 634 N N . GLU A 1 81 ? 11.350 -2.325 -13.808 1.00 98.38 81 GLU A N 1
ATOM 635 C CA . GLU A 1 81 ? 11.159 -3.041 -15.078 1.00 98.38 81 GLU A CA 1
ATOM 636 C C . GLU A 1 81 ? 11.939 -2.376 -16.218 1.00 98.38 81 GLU A C 1
ATOM 638 O O . GLU A 1 81 ? 12.687 -3.047 -16.919 1.00 98.38 81 GLU A O 1
ATOM 643 N N . ALA A 1 82 ? 11.884 -1.045 -16.332 1.00 98.19 82 ALA A N 1
ATOM 644 C CA . ALA A 1 82 ? 12.642 -0.311 -17.346 1.00 98.19 82 ALA A CA 1
ATOM 645 C C . ALA A 1 82 ? 14.168 -0.477 -17.197 1.00 98.19 82 ALA A C 1
ATOM 647 O O . ALA A 1 82 ? 14.894 -0.488 -18.193 1.00 98.19 82 ALA A O 1
ATOM 648 N N . VAL A 1 83 ? 14.675 -0.621 -15.966 1.00 97.88 83 VAL A N 1
ATOM 649 C CA . VAL A 1 83 ? 16.086 -0.967 -15.731 1.00 97.88 83 VAL A CA 1
ATOM 650 C C . VAL A 1 83 ? 16.383 -2.373 -16.249 1.00 97.88 83 VAL A C 1
ATOM 652 O O . VAL A 1 83 ? 17.373 -2.552 -16.953 1.00 97.88 83 VAL A O 1
ATOM 655 N N . VAL A 1 84 ? 15.526 -3.356 -15.963 1.00 97.88 84 VAL A N 1
ATOM 656 C CA . VAL A 1 84 ? 15.682 -4.725 -16.485 1.00 97.88 84 VAL A CA 1
ATOM 657 C C . VAL A 1 84 ? 15.686 -4.732 -18.014 1.00 97.88 84 VAL A C 1
ATOM 659 O O . VAL A 1 84 ? 16.568 -5.348 -18.613 1.00 97.88 84 VAL A O 1
ATOM 662 N N . ASP A 1 85 ? 14.765 -4.009 -18.647 1.00 96.81 85 ASP A N 1
ATOM 663 C CA . ASP A 1 85 ? 14.679 -3.904 -20.106 1.00 96.81 85 ASP A CA 1
ATOM 664 C C . ASP A 1 85 ? 15.945 -3.287 -20.704 1.00 96.81 85 ASP A C 1
ATOM 666 O O . ASP A 1 85 ? 16.487 -3.794 -21.687 1.00 96.81 85 ASP A O 1
ATOM 670 N N . ARG A 1 86 ? 16.466 -2.225 -20.079 1.00 95.00 86 ARG A N 1
ATOM 671 C CA . ARG A 1 86 ? 17.709 -1.569 -20.499 1.00 95.00 86 ARG A CA 1
ATOM 672 C C . ARG A 1 86 ? 18.898 -2.524 -20.461 1.00 95.00 86 ARG A C 1
ATOM 674 O O . ARG A 1 86 ? 19.653 -2.591 -21.428 1.00 95.00 86 ARG A O 1
ATOM 681 N N . GLU A 1 87 ? 19.071 -3.249 -19.359 1.00 95.62 87 GLU A N 1
ATOM 682 C CA . GLU A 1 87 ? 20.181 -4.196 -19.208 1.00 95.62 87 GLU A CA 1
ATOM 683 C C . GLU A 1 87 ? 20.018 -5.402 -20.151 1.00 95.62 87 GLU A C 1
ATOM 685 O O . GLU A 1 87 ? 20.995 -5.891 -20.718 1.00 95.62 87 GLU A O 1
ATOM 690 N N . THR A 1 88 ? 18.778 -5.827 -20.409 1.00 95.38 88 THR A N 1
ATOM 691 C CA . THR A 1 88 ? 18.464 -6.894 -21.375 1.00 95.38 88 THR A CA 1
ATOM 692 C C . THR A 1 88 ? 18.716 -6.451 -22.819 1.00 95.38 88 THR A C 1
ATOM 694 O O . THR A 1 88 ? 19.168 -7.252 -23.634 1.00 95.38 88 THR A O 1
ATOM 697 N N . GLY A 1 89 ? 18.500 -5.174 -23.148 1.00 93.50 89 GLY A N 1
ATOM 698 C CA . GLY A 1 89 ? 18.798 -4.605 -24.466 1.00 93.50 89 GLY A CA 1
ATOM 699 C C . GLY A 1 89 ? 20.263 -4.769 -24.880 1.00 93.50 89 GLY A C 1
ATOM 700 O O . GLY A 1 89 ? 20.544 -4.983 -26.056 1.00 93.50 89 GLY A O 1
ATOM 701 N N . GLY A 1 90 ? 21.190 -4.780 -23.915 1.00 92.25 90 GLY A N 1
ATOM 702 C CA . GLY A 1 90 ? 22.613 -5.050 -24.151 1.00 92.25 90 GLY A CA 1
ATOM 703 C C . GLY A 1 90 ? 22.933 -6.478 -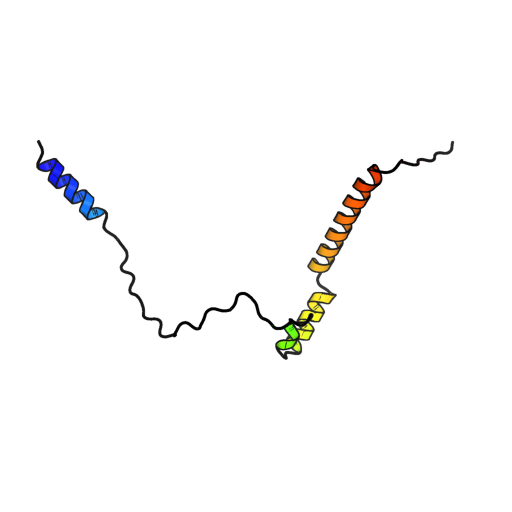24.615 1.00 92.25 90 GLY A C 1
ATOM 704 O O . GLY A 1 90 ? 24.052 -6.737 -25.053 1.00 92.25 90 GLY A O 1
ATOM 705 N N . LEU A 1 91 ? 21.976 -7.410 -24.545 1.00 94.75 91 LEU A N 1
ATOM 706 C CA . LEU A 1 91 ? 22.120 -8.777 -25.062 1.00 94.75 91 LEU A CA 1
ATOM 707 C C . LEU A 1 91 ? 21.846 -8.877 -26.571 1.00 94.75 91 LEU A C 1
ATOM 709 O O . LEU A 1 91 ? 22.085 -9.926 -27.170 1.00 94.75 91 LEU A O 1
ATOM 713 N N . PHE A 1 92 ? 21.344 -7.805 -27.186 1.00 94.88 92 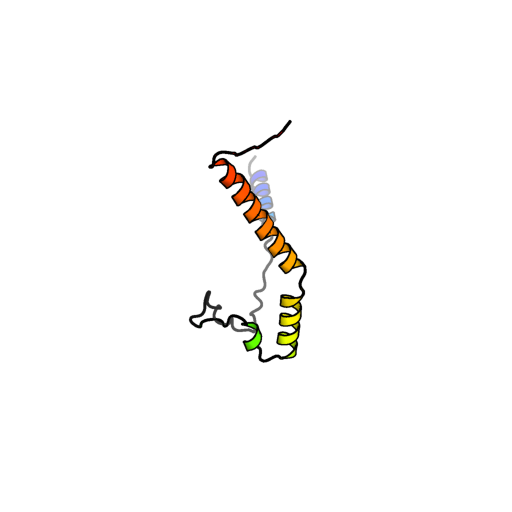PHE A N 1
ATOM 714 C CA . PHE A 1 92 ? 20.987 -7.741 -28.599 1.00 94.88 92 PHE A CA 1
ATOM 715 C C . PHE A 1 92 ? 21.884 -6.740 -29.350 1.00 94.88 92 PHE A C 1
ATOM 717 O O . PHE A 1 92 ? 22.449 -5.832 -28.738 1.00 94.88 92 PHE A O 1
ATOM 724 N N . PRO A 1 93 ? 22.053 -6.888 -30.678 1.00 92.75 93 PRO A N 1
ATOM 725 C CA . PRO A 1 93 ? 22.802 -5.918 -31.474 1.00 92.75 93 PRO A CA 1
ATOM 726 C C . PRO A 1 93 ? 22.105 -4.549 -31.488 1.00 92.75 93 PRO A C 1
ATOM 728 O O . PRO A 1 93 ? 20.882 -4.474 -31.610 1.00 92.75 93 PRO A O 1
ATOM 731 N N . SER A 1 94 ? 22.886 -3.468 -31.412 1.00 90.94 94 SER A N 1
ATOM 732 C CA . SER A 1 94 ? 22.380 -2.104 -31.584 1.00 90.94 94 SER A CA 1
ATOM 733 C C . SER A 1 94 ? 22.214 -1.765 -33.068 1.00 90.94 94 SER A C 1
ATOM 735 O O . SER A 1 94 ? 22.992 -2.205 -33.917 1.00 90.94 94 SER A O 1
ATOM 737 N N . LEU A 1 95 ? 21.178 -0.989 -33.383 1.00 90.31 95 LEU A N 1
ATOM 738 C CA . LEU A 1 95 ? 20.921 -0.463 -34.719 1.00 90.31 95 LEU A CA 1
ATOM 739 C C . LEU A 1 95 ? 20.865 1.056 -34.630 1.00 90.31 95 LEU A C 1
ATOM 741 O O . LEU A 1 95 ? 19.983 1.606 -33.975 1.00 90.31 95 LEU A O 1
ATOM 745 N N . ASP A 1 96 ? 21.781 1.709 -35.328 1.00 90.25 96 ASP A N 1
ATOM 746 C CA . ASP A 1 96 ? 21.857 3.159 -35.434 1.00 90.25 96 ASP A CA 1
ATOM 747 C C . ASP A 1 96 ? 21.747 3.547 -36.914 1.00 90.25 96 ASP A C 1
ATOM 749 O O . ASP A 1 96 ? 22.313 2.881 -37.784 1.00 90.25 96 ASP A O 1
ATOM 753 N N . ALA A 1 97 ? 21.001 4.611 -37.216 1.00 90.81 97 ALA A N 1
ATOM 754 C CA . ALA A 1 97 ? 20.854 5.144 -38.567 1.00 90.81 97 ALA A CA 1
ATOM 755 C C . ALA A 1 97 ? 21.090 6.656 -38.560 1.00 90.81 97 ALA A C 1
ATOM 757 O O . ALA A 1 97 ? 20.524 7.382 -37.743 1.00 90.81 97 ALA A O 1
ATOM 758 N N . SER A 1 98 ? 21.900 7.126 -39.500 1.00 88.62 98 SER A N 1
ATOM 759 C CA . SER A 1 98 ? 22.228 8.537 -39.699 1.00 88.62 98 SER A CA 1
ATOM 760 C C . SER A 1 98 ? 22.157 8.883 -41.189 1.00 88.62 98 SER A C 1
ATOM 762 O O . SER A 1 98 ? 22.386 8.028 -42.044 1.00 88.62 98 SER A O 1
ATOM 764 N N . ALA A 1 99 ? 21.799 10.131 -41.495 1.00 80.00 99 ALA A N 1
ATOM 765 C CA . ALA A 1 99 ? 21.746 10.682 -42.847 1.00 80.00 99 ALA A CA 1
ATOM 766 C C . ALA A 1 99 ? 22.463 12.041 -42.864 1.00 80.00 99 ALA A C 1
ATOM 768 O O . ALA A 1 99 ? 22.317 12.811 -41.912 1.00 80.00 99 ALA A O 1
ATOM 769 N N . GLU A 1 100 ? 23.229 12.296 -43.926 1.00 63.69 100 GLU A N 1
ATOM 770 C CA . GLU A 1 100 ? 24.001 13.525 -44.181 1.00 63.69 100 GLU A CA 1
ATOM 771 C C . GLU A 1 100 ? 23.361 14.363 -45.292 1.00 63.69 100 GLU A C 1
ATOM 773 O O . GLU A 1 100 ? 22.865 13.759 -46.275 1.00 63.69 100 GLU A O 1
#

Radius of gyration: 34.36 Å; chains: 1; bounding box: 69×37×102 Å